Protein AF-A0A5C7V218-F1 (afdb_monomer_lite)

Radius of gyration: 10.71 Å; chains: 1; bounding box: 23×20×24 Å

Foldseek 3Di:
DPPVPPDPAPLSVLCPDDDPSPVVSVVLVPDDPVVVVVVRVVVVVD

pLDDT: mean 95.45, std 3.89, range [82.62, 98.56]

Structure (mmCIF, N/CA/C/O backbone):
data_AF-A0A5C7V218-F1
#
_entry.id   AF-A0A5C7V218-F1
#
loop_
_atom_site.group_PDB
_atom_site.id
_atom_site.type_symbol
_atom_site.label_atom_id
_atom_site.label_alt_id
_atom_site.label_comp_id
_atom_site.label_asym_id
_atom_site.label_entity_id
_atom_site.label_seq_id
_atom_site.pdbx_PDB_ins_code
_atom_site.Cartn_x
_atom_site.Cartn_y
_atom_site.Cartn_z
_atom_site.occupancy
_atom_site.B_iso_or_equiv
_atom_site.auth_seq_id
_atom_site.auth_comp_id
_atom_site.auth_asym_id
_atom_site.auth_atom_id
_atom_site.pdbx_PDB_model_num
ATOM 1 N N . TYR A 1 1 ? -4.898 -10.035 -6.419 1.00 83.06 1 TYR A N 1
ATOM 2 C CA . TYR A 1 1 ? -4.385 -8.731 -6.902 1.00 83.06 1 TYR A CA 1
ATOM 3 C C . TYR A 1 1 ? -3.276 -8.956 -7.920 1.00 83.06 1 TYR A C 1
ATOM 5 O O . TYR A 1 1 ? -2.827 -10.092 -8.031 1.00 83.06 1 TYR A O 1
ATOM 13 N N . LEU A 1 2 ? -2.820 -7.902 -8.617 1.00 82.62 2 LEU A N 1
ATOM 14 C CA . LEU A 1 2 ? -1.918 -7.991 -9.782 1.00 82.62 2 LEU A CA 1
ATOM 15 C C . LEU A 1 2 ? -2.510 -8.829 -10.934 1.00 82.62 2 LEU A C 1
ATOM 17 O O . LEU A 1 2 ? -3.474 -9.569 -10.752 1.00 82.62 2 LEU A O 1
ATOM 21 N N . HIS A 1 3 ? -1.953 -8.693 -12.138 1.00 85.81 3 HIS A N 1
ATOM 22 C CA . HIS A 1 3 ? -2.480 -9.362 -13.337 1.00 85.81 3 HIS A CA 1
ATOM 23 C C . HIS A 1 3 ? -2.284 -10.888 -13.327 1.00 85.81 3 HIS A C 1
ATOM 25 O O . HIS A 1 3 ? -3.040 -11.603 -13.971 1.00 85.81 3 HIS A O 1
ATOM 31 N N . ASP A 1 4 ? -1.290 -11.380 -12.583 1.00 89.06 4 ASP A N 1
ATOM 32 C CA . ASP A 1 4 ? -0.933 -12.798 -12.440 1.00 89.06 4 ASP A CA 1
ATOM 33 C C . ASP A 1 4 ? -1.495 -13.439 -11.154 1.00 89.06 4 ASP A C 1
ATOM 35 O O . ASP A 1 4 ? -1.229 -14.604 -10.869 1.00 89.06 4 ASP A O 1
ATOM 39 N N . GLY A 1 5 ? -2.259 -12.688 -10.351 1.00 89.56 5 GLY A N 1
ATOM 40 C CA . GLY A 1 5 ? -2.917 -13.194 -9.144 1.00 89.56 5 GLY A CA 1
ATOM 41 C C . GLY A 1 5 ? -1.987 -13.522 -7.971 1.00 89.56 5 GLY A C 1
ATOM 42 O O . GLY A 1 5 ? -2.469 -13.972 -6.933 1.00 89.56 5 GLY A O 1
ATOM 43 N N . ARG A 1 6 ? -0.672 -13.289 -8.084 1.00 94.38 6 ARG A N 1
ATOM 44 C CA . ARG A 1 6 ? 0.303 -13.747 -7.076 1.00 94.38 6 ARG A CA 1
ATOM 45 C C . ARG A 1 6 ? 0.160 -13.070 -5.713 1.00 94.38 6 ARG A C 1
ATOM 47 O O . ARG A 1 6 ? 0.542 -13.649 -4.699 1.00 94.38 6 ARG A O 1
ATOM 54 N N . ALA A 1 7 ? -0.354 -11.841 -5.690 1.00 95.88 7 ALA A N 1
ATOM 55 C CA . ALA A 1 7 ? -0.561 -11.079 -4.463 1.00 95.88 7 ALA A CA 1
ATOM 56 C C . ALA A 1 7 ? -1.895 -11.464 -3.814 1.00 95.88 7 ALA A C 1
ATOM 58 O O . ALA A 1 7 ? -2.965 -11.311 -4.421 1.00 95.88 7 ALA A O 1
ATOM 59 N N . ARG A 1 8 ? -1.811 -11.916 -2.561 1.00 94.75 8 ARG A N 1
ATOM 60 C CA . ARG A 1 8 ? -2.927 -12.362 -1.718 1.00 94.75 8 ARG A CA 1
ATOM 61 C C . ARG A 1 8 ? -3.492 -11.231 -0.866 1.00 94.75 8 ARG A C 1
ATOM 63 O O . ARG A 1 8 ? -4.610 -11.343 -0.378 1.00 94.75 8 ARG A O 1
ATOM 70 N N . THR A 1 9 ? -2.745 -10.138 -0.707 1.00 95.00 9 THR A N 1
ATOM 71 C CA . THR A 1 9 ? -3.172 -8.955 0.056 1.00 95.00 9 THR A CA 1
ATOM 72 C C . THR A 1 9 ? -2.976 -7.657 -0.731 1.00 95.00 9 THR A C 1
ATOM 74 O O . THR A 1 9 ? -2.148 -7.593 -1.644 1.00 95.00 9 THR A O 1
ATOM 77 N N . LEU A 1 10 ? -3.710 -6.600 -0.353 1.00 94.50 10 LEU A N 1
ATOM 78 C CA . LEU A 1 10 ? -3.500 -5.241 -0.876 1.00 94.50 10 LEU A CA 1
ATOM 79 C C . LEU A 1 10 ? -2.064 -4.767 -0.630 1.00 94.50 10 LEU A C 1
ATOM 81 O O . LEU A 1 10 ? -1.435 -4.213 -1.526 1.00 94.50 10 LEU A O 1
ATOM 85 N N . THR A 1 11 ? -1.524 -5.038 0.558 1.00 96.94 11 THR A N 1
ATOM 86 C CA . THR A 1 11 ? -0.146 -4.690 0.917 1.00 96.94 11 THR A CA 1
ATOM 87 C C . THR A 1 11 ? 0.866 -5.361 -0.007 1.00 96.94 11 THR A C 1
ATOM 89 O O . THR A 1 11 ? 1.748 -4.688 -0.529 1.00 96.94 11 THR A O 1
ATOM 92 N N . GLU A 1 12 ? 0.732 -6.665 -0.264 1.00 96.50 12 GLU A N 1
ATOM 93 C CA . GLU A 1 12 ? 1.597 -7.376 -1.217 1.00 96.50 12 GLU A CA 1
ATOM 94 C C . GLU A 1 12 ? 1.471 -6.802 -2.628 1.00 96.50 12 GLU A C 1
ATOM 96 O O . GLU A 1 12 ? 2.479 -6.588 -3.296 1.00 96.50 12 GLU A O 1
ATOM 101 N N . ALA A 1 13 ? 0.246 -6.502 -3.068 1.00 96.00 13 ALA A N 1
ATOM 102 C CA . ALA A 1 13 ? 0.018 -5.894 -4.371 1.00 96.00 13 ALA A CA 1
ATOM 103 C C . ALA A 1 13 ? 0.773 -4.565 -4.495 1.00 96.00 13 ALA A C 1
ATOM 105 O O . ALA A 1 13 ? 1.550 -4.388 -5.430 1.00 96.00 13 ALA A O 1
ATOM 106 N N . ILE A 1 14 ? 0.611 -3.671 -3.514 1.00 96.06 14 ILE A N 1
ATOM 107 C CA . ILE A 1 14 ? 1.267 -2.359 -3.473 1.00 96.06 14 ILE A CA 1
ATOM 108 C C . ILE A 1 14 ? 2.796 -2.504 -3.439 1.00 96.06 14 ILE A C 1
ATOM 110 O O . ILE A 1 14 ? 3.496 -1.820 -4.187 1.00 96.06 14 ILE A O 1
ATOM 114 N N . LEU A 1 15 ? 3.328 -3.401 -2.604 1.00 96.62 15 LEU A N 1
ATOM 115 C CA . LEU A 1 15 ? 4.773 -3.566 -2.423 1.00 96.62 15 LEU A CA 1
ATOM 116 C C . LEU A 1 15 ? 5.467 -4.281 -3.589 1.00 96.62 15 LEU A C 1
ATOM 118 O O . LEU A 1 15 ? 6.672 -4.119 -3.768 1.00 96.62 15 LEU A O 1
ATOM 122 N N . TRP A 1 16 ? 4.742 -5.045 -4.406 1.00 95.38 16 TRP A N 1
ATOM 123 C CA . TRP A 1 16 ? 5.307 -5.728 -5.576 1.00 95.38 16 TRP A CA 1
ATOM 124 C C . TRP A 1 16 ? 5.158 -4.944 -6.882 1.00 95.38 16 TRP A C 1
ATOM 126 O O . TRP A 1 16 ? 5.603 -5.411 -7.934 1.00 95.38 16 TRP A O 1
ATOM 136 N N . HIS A 1 17 ? 4.570 -3.747 -6.834 1.00 94.19 17 HIS A N 1
ATOM 137 C CA . HIS A 1 17 ? 4.517 -2.845 -7.977 1.00 94.19 17 HIS A CA 1
ATOM 138 C C . HIS A 1 17 ? 5.870 -2.149 -8.226 1.00 94.19 17 HIS A C 1
ATOM 140 O O . HIS A 1 17 ? 6.494 -1.567 -7.333 1.00 94.19 17 HIS A O 1
ATOM 146 N N . GLY A 1 18 ? 6.313 -2.183 -9.483 1.00 91.69 18 GLY A N 1
ATOM 147 C CA . GLY A 1 18 ? 7.520 -1.517 -9.979 1.00 91.69 18 GLY A CA 1
ATOM 148 C C . GLY A 1 18 ? 7.233 -0.669 -11.219 1.00 91.69 18 GLY A C 1
ATOM 149 O O . GLY A 1 18 ? 6.082 -0.334 -11.494 1.00 91.69 18 GLY A O 1
ATOM 150 N N . GLY A 1 19 ? 8.280 -0.307 -11.967 1.00 95.69 19 GLY A N 1
ATOM 151 C CA . GLY A 1 19 ? 8.147 0.523 -13.168 1.00 95.69 19 GLY A CA 1
ATOM 152 C C . GLY A 1 19 ? 7.526 1.881 -12.840 1.00 95.69 19 GLY A C 1
ATOM 153 O O . GLY A 1 19 ? 7.971 2.555 -11.905 1.00 95.69 19 GLY A O 1
ATOM 154 N N . GLU A 1 20 ? 6.465 2.247 -13.553 1.00 96.56 20 GLU A N 1
ATOM 155 C CA . GLU A 1 20 ? 5.733 3.508 -13.367 1.00 96.56 20 GLU A CA 1
ATOM 156 C C . GLU A 1 20 ? 5.155 3.669 -11.950 1.00 96.56 20 GLU 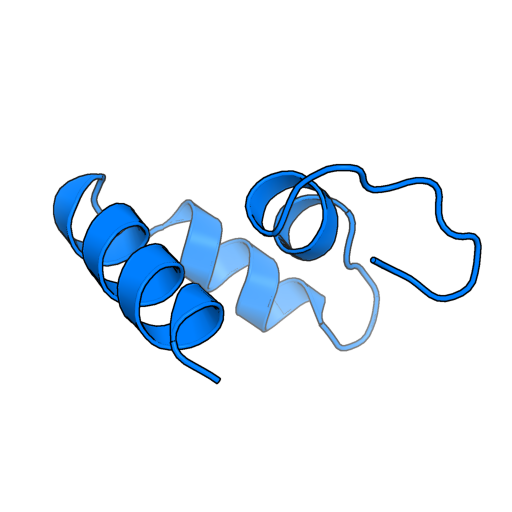A C 1
ATOM 158 O O . GLU A 1 20 ? 5.117 4.771 -11.402 1.00 96.56 20 GLU A O 1
ATOM 163 N N . ALA A 1 21 ? 4.789 2.568 -11.288 1.00 95.69 21 ALA A N 1
ATOM 164 C CA . ALA A 1 21 ? 4.208 2.592 -9.946 1.00 95.69 21 ALA A CA 1
ATOM 165 C C . ALA A 1 21 ? 5.248 2.725 -8.812 1.00 95.69 21 ALA A C 1
ATOM 167 O O . ALA A 1 21 ? 4.878 2.839 -7.639 1.00 95.69 21 ALA A O 1
ATOM 168 N N . THR A 1 22 ? 6.548 2.767 -9.129 1.00 97.25 22 THR A N 1
ATOM 169 C CA . THR A 1 22 ? 7.632 2.820 -8.128 1.00 97.25 22 THR A CA 1
ATOM 170 C C . THR A 1 22 ? 7.494 4.003 -7.169 1.00 97.25 22 THR A C 1
ATOM 172 O O . THR A 1 22 ? 7.731 3.855 -5.970 1.00 97.25 22 THR A O 1
ATOM 175 N N . ALA A 1 23 ? 7.094 5.178 -7.664 1.00 97.75 23 ALA A N 1
ATOM 176 C CA . ALA A 1 23 ? 6.910 6.357 -6.819 1.00 97.75 23 ALA A CA 1
ATOM 177 C C . ALA A 1 23 ? 5.784 6.159 -5.791 1.00 97.75 23 ALA A C 1
ATOM 179 O O . ALA A 1 23 ? 5.931 6.534 -4.629 1.00 97.75 23 ALA A O 1
ATOM 180 N N . SER A 1 24 ? 4.679 5.530 -6.194 1.00 97.50 24 SER A N 1
ATOM 181 C CA . SER A 1 24 ? 3.560 5.227 -5.298 1.00 97.50 24 SER A CA 1
ATOM 182 C C . SER A 1 24 ? 3.924 4.156 -4.272 1.00 97.50 24 SER A C 1
ATOM 184 O O . SER A 1 24 ? 3.626 4.346 -3.094 1.00 97.50 24 SER A O 1
ATOM 186 N N . ARG A 1 25 ? 4.653 3.102 -4.672 1.00 97.69 25 ARG A N 1
ATOM 187 C CA . ARG A 1 25 ? 5.193 2.109 -3.729 1.00 97.69 25 ARG A CA 1
ATOM 188 C C . ARG A 1 25 ? 6.078 2.766 -2.667 1.00 97.69 25 ARG A C 1
ATOM 190 O O . ARG A 1 25 ? 5.860 2.550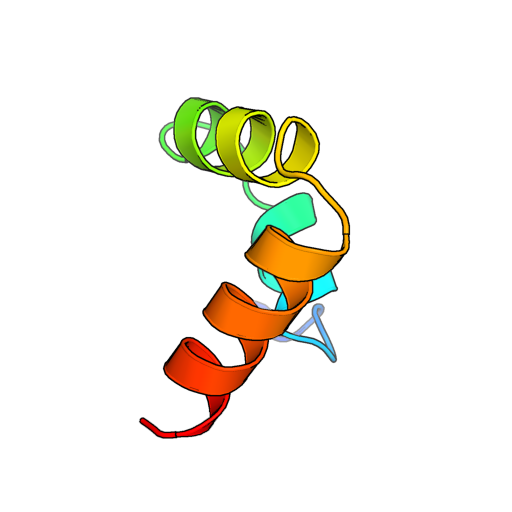 -1.482 1.00 97.69 25 ARG A O 1
ATOM 197 N N . LYS A 1 26 ? 7.027 3.618 -3.073 1.00 98.31 26 LYS A N 1
ATOM 198 C CA . LYS A 1 26 ? 7.914 4.328 -2.132 1.00 98.31 26 LYS A CA 1
ATOM 199 C C . LY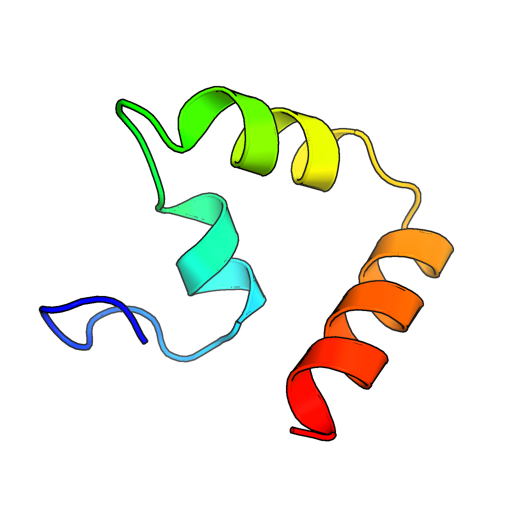S A 1 26 ? 7.147 5.248 -1.182 1.00 98.31 26 LYS A C 1
ATOM 201 O O . LYS A 1 26 ? 7.483 5.324 -0.007 1.00 98.31 26 LYS A O 1
ATOM 206 N N . ARG A 1 27 ? 6.104 5.935 -1.666 1.00 98.12 27 ARG A N 1
ATOM 207 C CA . ARG A 1 27 ? 5.229 6.744 -0.800 1.00 98.12 27 ARG A CA 1
ATOM 208 C C . ARG A 1 27 ? 4.528 5.879 0.240 1.00 98.12 27 ARG A C 1
ATOM 210 O O . ARG A 1 27 ? 4.541 6.238 1.408 1.00 98.12 27 ARG A O 1
ATOM 217 N N . PHE A 1 28 ? 3.993 4.728 -0.160 1.00 98.19 28 PHE A N 1
ATOM 218 C CA . PHE A 1 28 ? 3.398 3.772 0.772 1.00 98.19 28 PHE A CA 1
ATOM 219 C C . PHE A 1 28 ? 4.416 3.263 1.809 1.00 98.19 28 PHE A C 1
ATOM 221 O O . PHE A 1 28 ? 4.124 3.231 3.003 1.00 98.19 28 PHE A O 1
ATOM 228 N N . GLU A 1 29 ? 5.643 2.946 1.385 1.00 97.69 29 GLU A N 1
ATOM 229 C CA . GLU A 1 29 ? 6.757 2.570 2.271 1.00 97.69 29 GLU A CA 1
ATOM 230 C C . GLU A 1 29 ? 7.185 3.695 3.230 1.00 97.69 29 GLU A C 1
ATOM 232 O O . GLU A 1 29 ? 7.719 3.413 4.299 1.00 97.69 29 GLU A O 1
ATOM 237 N N . ALA A 1 30 ? 6.929 4.960 2.903 1.00 98.31 30 ALA A N 1
ATOM 238 C CA . ALA A 1 30 ? 7.238 6.092 3.774 1.00 98.31 30 ALA A CA 1
ATOM 239 C C . ALA A 1 30 ? 6.108 6.441 4.760 1.00 98.31 30 ALA A C 1
ATOM 241 O O . ALA A 1 30 ? 6.340 7.193 5.704 1.00 98.31 30 ALA A O 1
ATOM 242 N N . LEU A 1 31 ? 4.895 5.912 4.560 1.00 98.50 31 LEU A N 1
ATOM 243 C CA . LEU A 1 31 ? 3.763 6.171 5.451 1.00 98.50 31 LEU A CA 1
ATOM 244 C C . LEU A 1 31 ? 4.004 5.607 6.855 1.00 98.50 31 LEU A C 1
ATOM 246 O O . LEU A 1 31 ? 4.585 4.526 7.020 1.00 98.50 31 LEU A O 1
ATOM 250 N N . SER A 1 32 ? 3.470 6.313 7.854 1.00 98.56 32 SER A N 1
ATOM 251 C CA . SER A 1 32 ? 3.339 5.780 9.205 1.00 98.56 32 SER A CA 1
ATOM 252 C C . SER A 1 32 ? 2.431 4.546 9.200 1.00 98.56 32 SER A C 1
ATOM 254 O O . SER A 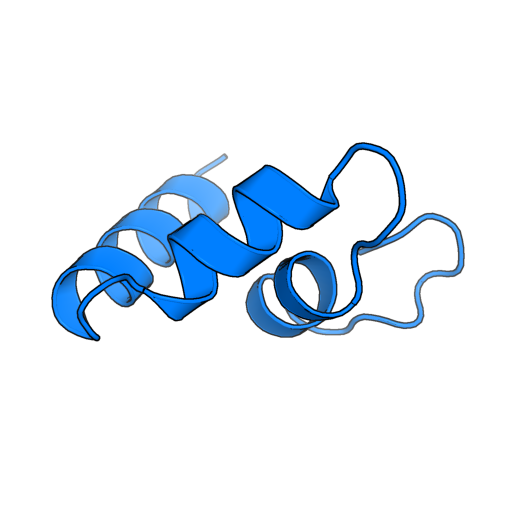1 32 ? 1.628 4.345 8.286 1.00 98.56 32 SER A O 1
ATOM 256 N N . LYS A 1 33 ? 2.524 3.709 10.239 1.00 97.69 33 LYS A N 1
ATOM 257 C CA . LYS A 1 33 ? 1.633 2.548 10.364 1.00 97.69 33 LYS A CA 1
ATOM 258 C C . LYS A 1 33 ? 0.157 2.970 10.339 1.00 97.69 33 LYS A C 1
ATOM 260 O O . LYS A 1 33 ? -0.615 2.383 9.593 1.00 97.69 33 LYS A O 1
ATOM 265 N N . THR A 1 34 ? -0.197 4.020 11.079 1.00 98.50 34 THR A N 1
ATOM 266 C CA . THR A 1 34 ? -1.567 4.547 11.144 1.00 98.50 34 THR A CA 1
ATOM 267 C C . THR A 1 34 ? -2.082 4.976 9.773 1.00 98.50 34 THR A C 1
ATOM 269 O O . THR A 1 34 ? -3.198 4.623 9.402 1.00 98.50 34 THR A O 1
ATOM 272 N N . ASP A 1 35 ? -1.262 5.680 8.989 1.00 98.56 35 ASP A N 1
ATOM 273 C CA . ASP A 1 35 ? -1.675 6.140 7.659 1.00 98.56 35 ASP A CA 1
ATOM 274 C C . ASP A 1 35 ? -1.805 4.979 6.669 1.00 98.56 35 ASP A C 1
ATOM 276 O O . ASP A 1 35 ? -2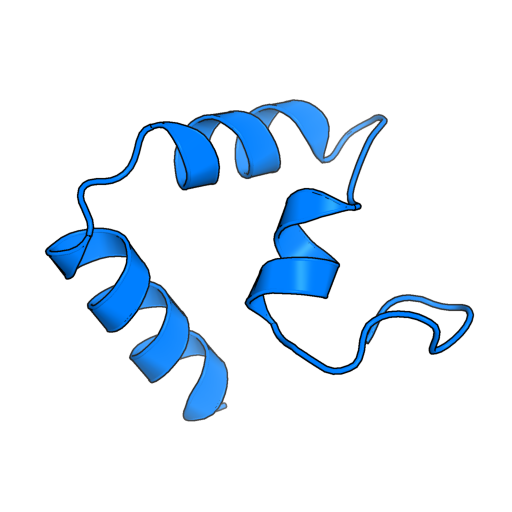.702 4.979 5.824 1.00 98.56 35 ASP A O 1
ATOM 280 N N . ARG A 1 36 ? -0.941 3.958 6.778 1.00 98.25 36 ARG A N 1
ATOM 281 C CA . ARG A 1 36 ? -1.093 2.727 5.988 1.00 98.25 36 ARG A CA 1
ATOM 282 C C . ARG A 1 36 ? -2.387 2.012 6.335 1.00 98.25 36 ARG A C 1
ATOM 284 O O . ARG A 1 36 ? -3.101 1.621 5.420 1.00 98.25 36 ARG A O 1
ATOM 291 N N . ASP A 1 37 ? -2.6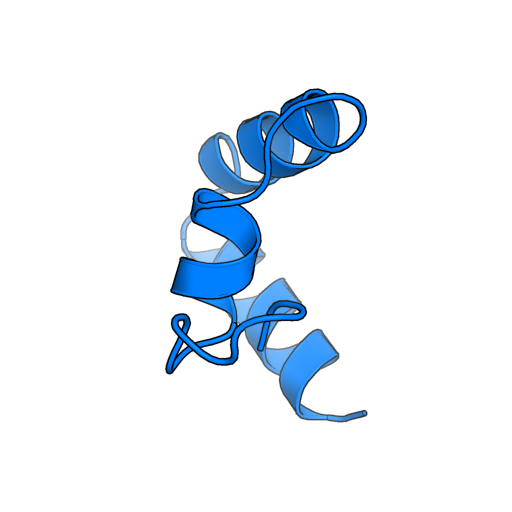96 1.863 7.619 1.00 98.25 37 ASP A N 1
ATOM 292 C CA . ASP A 1 37 ? -3.910 1.183 8.072 1.00 98.25 37 ASP A CA 1
ATOM 293 C C . ASP A 1 37 ? -5.165 1.926 7.581 1.00 98.25 37 ASP A C 1
ATOM 295 O O . ASP A 1 37 ? -6.086 1.300 7.056 1.00 98.25 37 ASP A O 1
ATOM 299 N N . ALA A 1 38 ? -5.172 3.263 7.646 1.00 98.44 38 ALA A N 1
ATOM 300 C CA . ALA A 1 38 ? -6.257 4.089 7.116 1.00 98.44 38 ALA A CA 1
ATOM 301 C C . ALA A 1 38 ? -6.418 3.947 5.592 1.00 98.44 38 ALA A C 1
ATOM 303 O O . ALA A 1 38 ? -7.533 3.778 5.095 1.00 98.44 38 ALA A O 1
ATOM 304 N N . LEU A 1 39 ? -5.311 3.963 4.841 1.00 97.94 39 LEU A N 1
ATOM 305 C CA . LEU A 1 39 ? -5.331 3.755 3.393 1.00 97.94 39 LEU A CA 1
ATOM 306 C C . LEU A 1 39 ? -5.839 2.354 3.028 1.00 97.94 39 LEU A C 1
ATOM 308 O O . LEU A 1 39 ? -6.650 2.213 2.116 1.00 97.94 39 LEU A O 1
ATOM 312 N N . LEU A 1 40 ? -5.381 1.318 3.732 1.00 97.69 40 LEU A N 1
ATOM 313 C CA . LEU A 1 40 ? -5.818 -0.058 3.501 1.00 97.69 40 LEU A CA 1
ATOM 314 C C . LEU A 1 40 ? -7.305 -0.237 3.830 1.00 97.69 40 LEU A C 1
ATOM 316 O O . LEU A 1 40 ? -8.003 -0.918 3.082 1.00 97.69 40 LEU A O 1
ATOM 320 N N . ALA A 1 41 ? -7.800 0.406 4.891 1.00 98.00 41 ALA A N 1
ATOM 321 C CA . ALA A 1 41 ? -9.220 0.411 5.228 1.00 98.00 41 ALA A CA 1
ATOM 322 C C . ALA A 1 41 ? -10.062 1.087 4.137 1.00 98.00 41 ALA A C 1
ATOM 324 O O . ALA A 1 41 ? -11.070 0.529 3.711 1.00 98.00 41 ALA A O 1
ATOM 325 N N . PHE A 1 42 ? -9.620 2.246 3.638 1.00 97.88 42 PHE A N 1
ATOM 326 C CA . PHE A 1 42 ? -10.275 2.922 2.518 1.00 97.88 42 PHE A CA 1
ATOM 327 C C . PHE A 1 42 ? -10.331 2.025 1.274 1.00 97.88 42 PHE A C 1
ATOM 329 O O . PHE A 1 42 ? -11.411 1.791 0.737 1.00 97.88 42 PHE A O 1
ATOM 336 N N . LEU A 1 43 ? -9.195 1.456 0.856 1.00 95.94 43 LEU A N 1
ATOM 337 C CA . LEU A 1 43 ? -9.118 0.573 -0.313 1.00 95.94 43 LEU A CA 1
ATOM 338 C C . LEU A 1 43 ? -9.950 -0.709 -0.159 1.00 95.94 43 LEU A C 1
ATOM 340 O O . LEU A 1 43 ? -10.431 -1.236 -1.155 1.00 95.94 43 LEU A O 1
ATOM 344 N N . GLY A 1 44 ? -10.112 -1.215 1.067 1.00 94.25 44 GLY A N 1
ATOM 345 C CA . GLY A 1 44 ? -10.935 -2.389 1.369 1.00 94.25 44 GLY A CA 1
ATOM 346 C C . GLY A 1 44 ? -12.444 -2.127 1.399 1.00 94.25 44 GLY A C 1
ATOM 347 O O . GLY A 1 44 ? -13.206 -3.082 1.505 1.00 94.25 44 GLY A O 1
ATOM 348 N N . SER A 1 45 ? -12.875 -0.862 1.334 1.00 96.19 45 SER A N 1
ATOM 349 C CA . SER A 1 45 ? -14.292 -0.462 1.334 1.00 96.19 45 SER A CA 1
ATOM 350 C C . SER A 1 45 ? -14.890 -0.214 -0.057 1.00 96.19 45 SER A C 1
ATOM 352 O O . SER A 1 45 ? -16.062 0.152 -0.151 1.00 96.19 45 SER A O 1
ATOM 354 N N . LEU A 1 46 ? -14.088 -0.385 -1.113 1.00 89.44 46 LEU A N 1
ATOM 355 C CA . LEU A 1 46 ? -14.477 -0.234 -2.519 1.00 89.44 46 LEU A CA 1
ATOM 356 C C . LEU A 1 46 ? -14.991 -1.558 -3.094 1.00 89.44 46 LEU A C 1
ATOM 358 O O . LEU A 1 46 ? -15.932 -1.496 -3.914 1.00 89.44 46 LEU A O 1
#

Secondary structure (DSSP, 8-state):
--TTS---SHHHHHHT--GGGHHHHHHHHHS-HHHHHHHHHHHTT-

Sequence (46 aa):
YLHDGRARTLTEAILWHGGEATASRKRFEALSKTDRDALLAFLGSL